Protein AF-A0A955VV02-F1 (afdb_monomer_lite)

Secondary structure (DSSP, 8-state):
--TT-HHHHHHHHHHHHHHHHHHHTT-----EEEE---GGGHHHHHHHHHT--SSEEEE-SSGGGHHHHHHHTT--TTSPSPEEEEE-TTS-EEEEEES---GGGHHHHHHHHH--

Structure (mmCIF, N/CA/C/O backbone):
data_AF-A0A955VV02-F1
#
_entry.id   AF-A0A955VV02-F1
#
loop_
_atom_site.group_PDB
_atom_site.id
_atom_site.type_symbol
_atom_site.label_atom_id
_atom_site.label_alt_id
_atom_site.label_comp_id
_atom_site.label_asym_id
_atom_site.label_entity_id
_atom_site.label_seq_id
_atom_site.pdbx_PDB_ins_code
_atom_site.Cartn_x
_atom_site.Cartn_y
_atom_site.Cartn_z
_atom_site.occupancy
_atom_site.B_iso_or_equiv
_atom_site.auth_seq_id
_atom_site.auth_comp_id
_atom_site.auth_asym_id
_atom_site.auth_atom_id
_atom_site.pdbx_PDB_model_num
ATOM 1 N N . TRP A 1 1 ? 4.052 -1.795 -3.745 1.00 91.62 1 TRP A N 1
ATOM 2 C CA . TRP A 1 1 ? 3.447 -1.205 -4.959 1.00 91.62 1 TRP A CA 1
ATOM 3 C C . TRP A 1 1 ? 4.548 -0.923 -5.968 1.00 91.62 1 TRP A C 1
ATOM 5 O O . TRP A 1 1 ? 5.706 -0.923 -5.578 1.00 91.62 1 TRP A O 1
ATOM 15 N N . ALA A 1 2 ? 4.207 -0.697 -7.234 1.00 91.50 2 ALA A N 1
ATOM 16 C CA . ALA A 1 2 ? 5.162 -0.246 -8.247 1.00 91.50 2 ALA A CA 1
ATOM 17 C C . ALA A 1 2 ? 4.494 0.750 -9.202 1.00 91.50 2 ALA A C 1
ATOM 19 O O . ALA A 1 2 ? 3.275 0.690 -9.392 1.00 91.50 2 ALA A O 1
ATOM 20 N N . THR A 1 3 ? 5.264 1.654 -9.801 1.00 92.31 3 THR A N 1
ATOM 21 C CA . THR A 1 3 ? 4.765 2.681 -10.732 1.00 92.31 3 THR A CA 1
ATOM 22 C C . THR A 1 3 ? 4.163 2.086 -12.005 1.00 92.31 3 THR A C 1
ATOM 24 O O . THR A 1 3 ? 3.173 2.618 -12.515 1.00 92.31 3 THR A O 1
ATOM 27 N N . TRP A 1 4 ? 4.709 0.959 -12.463 1.00 90.56 4 TRP A N 1
ATOM 28 C CA . TRP A 1 4 ? 4.244 0.176 -13.612 1.00 90.56 4 TRP A CA 1
ATOM 29 C C . TRP A 1 4 ? 3.067 -0.756 -13.284 1.00 90.56 4 TRP A C 1
ATOM 31 O O . TRP A 1 4 ? 2.410 -1.283 -14.181 1.00 90.56 4 TRP A O 1
ATOM 41 N N . CYS A 1 5 ? 2.748 -0.945 -12.001 1.00 91.69 5 CYS A N 1
ATOM 42 C CA . CYS A 1 5 ? 1.621 -1.762 -11.569 1.00 91.69 5 CYS A CA 1
ATOM 43 C C . CYS A 1 5 ? 0.323 -0.942 -11.601 1.00 91.69 5 CYS A C 1
ATOM 45 O O . CYS A 1 5 ? -0.007 -0.214 -10.661 1.00 91.69 5 CYS A O 1
ATOM 47 N N . VAL A 1 6 ? -0.447 -1.098 -12.679 1.00 92.06 6 VAL A N 1
ATOM 48 C CA . VAL A 1 6 ? -1.745 -0.428 -12.875 1.00 92.06 6 VAL A CA 1
ATOM 49 C C . VAL A 1 6 ? -2.703 -0.589 -11.681 1.00 92.06 6 VAL A C 1
ATOM 51 O O . VAL A 1 6 ? -3.178 0.444 -11.196 1.00 92.06 6 VAL A O 1
ATOM 54 N N . PRO A 1 7 ? -2.981 -1.804 -11.152 1.00 92.56 7 PRO A N 1
ATOM 55 C CA . PRO A 1 7 ? -3.877 -1.937 -10.000 1.00 92.56 7 PRO A CA 1
ATOM 56 C C . PRO A 1 7 ? -3.317 -1.242 -8.753 1.00 92.56 7 PRO A C 1
ATOM 58 O O . PRO A 1 7 ? -4.043 -0.503 -8.094 1.00 92.56 7 PRO A O 1
ATOM 61 N N . CYS A 1 8 ? -2.009 -1.356 -8.497 1.00 93.88 8 CYS A N 1
ATOM 62 C CA . CYS A 1 8 ? -1.370 -0.705 -7.355 1.00 93.88 8 CYS A CA 1
ATOM 63 C C . CYS A 1 8 ? -1.558 0.818 -7.370 1.00 93.88 8 CYS A C 1
ATOM 65 O O . CYS A 1 8 ? -1.817 1.438 -6.342 1.00 93.88 8 CYS A O 1
ATOM 67 N N . VAL A 1 9 ? -1.413 1.436 -8.544 1.00 93.06 9 VAL A N 1
ATOM 68 C CA . VAL A 1 9 ? -1.598 2.877 -8.715 1.00 93.06 9 VAL A CA 1
ATOM 69 C C . VAL A 1 9 ? -3.060 3.284 -8.524 1.00 93.06 9 VAL A C 1
ATOM 71 O O . VAL A 1 9 ? -3.332 4.309 -7.895 1.00 93.06 9 VAL A O 1
ATOM 74 N N . ALA A 1 10 ? -3.997 2.517 -9.087 1.00 92.19 10 ALA A N 1
ATOM 75 C CA . ALA A 1 10 ? -5.425 2.824 -9.019 1.00 92.19 10 ALA A CA 1
ATOM 76 C C . ALA A 1 10 ? -5.946 2.819 -7.570 1.00 92.19 10 ALA A C 1
ATOM 78 O O . ALA A 1 10 ? -6.808 3.623 -7.206 1.00 92.19 10 ALA A O 1
ATOM 79 N N . GLU A 1 11 ? -5.377 1.958 -6.728 1.00 94.38 11 GLU A N 1
ATOM 80 C CA . GLU A 1 11 ? -5.771 1.778 -5.331 1.00 94.38 11 GLU A CA 1
ATOM 81 C C . GLU A 1 11 ? -5.306 2.897 -4.400 1.00 94.38 11 GLU A C 1
ATOM 83 O O . GLU A 1 11 ? -5.935 3.130 -3.371 1.00 94.38 11 GLU A O 1
ATOM 88 N N . MET A 1 12 ? -4.253 3.645 -4.737 1.00 93.25 12 MET A N 1
ATOM 89 C CA . MET A 1 12 ? -3.692 4.658 -3.829 1.00 93.25 12 MET A CA 1
ATOM 90 C C . MET A 1 12 ? -4.738 5.682 -3.388 1.00 93.25 12 MET A C 1
ATOM 92 O O . MET A 1 12 ? -4.901 5.947 -2.198 1.00 93.25 12 MET A O 1
ATOM 96 N N . GLY A 1 13 ? -5.503 6.222 -4.341 1.00 92.75 13 GLY A N 1
ATOM 97 C CA . GLY A 1 13 ? -6.563 7.181 -4.035 1.00 92.75 13 GLY A CA 1
ATOM 98 C C . GLY A 1 13 ? -7.668 6.583 -3.160 1.00 92.75 13 GLY A C 1
ATOM 99 O O . GLY A 1 13 ? -8.248 7.291 -2.338 1.00 92.75 13 GLY A O 1
ATOM 100 N N . LEU A 1 14 ? -7.956 5.287 -3.312 1.00 94.62 14 LEU A N 1
ATOM 101 C CA . LEU A 1 14 ? -8.901 4.559 -2.466 1.00 94.62 14 LEU A CA 1
ATOM 102 C C . LEU A 1 14 ? -8.366 4.429 -1.036 1.00 94.62 14 LEU A C 1
ATOM 104 O O . LEU A 1 14 ? -9.058 4.829 -0.100 1.00 94.62 14 LEU A O 1
ATOM 108 N N . LEU A 1 15 ? -7.124 3.965 -0.885 1.00 95.69 15 LEU A N 1
ATOM 109 C CA . LEU A 1 15 ? -6.450 3.813 0.403 1.00 95.69 15 LEU A CA 1
ATOM 110 C C . LEU A 1 15 ? -6.424 5.136 1.177 1.00 95.69 15 LEU A C 1
ATOM 112 O O . LEU A 1 15 ? -6.837 5.168 2.330 1.00 95.69 15 LEU A O 1
ATOM 116 N N . GLY A 1 16 ? -6.065 6.255 0.536 1.00 95.50 16 GLY A N 1
ATOM 117 C CA . GLY A 1 16 ? -6.072 7.571 1.190 1.00 95.50 16 GLY A CA 1
ATOM 118 C C . GLY A 1 16 ? -7.452 8.012 1.703 1.00 95.50 16 GLY A C 1
ATOM 119 O O . GLY A 1 16 ? -7.564 8.599 2.787 1.00 95.50 16 GLY A O 1
ATOM 120 N N . ARG A 1 17 ? -8.526 7.692 0.965 1.00 95.75 17 ARG A N 1
ATOM 121 C CA . ARG A 1 17 ? -9.902 7.941 1.429 1.00 95.75 17 ARG A CA 1
ATOM 122 C C . ARG A 1 17 ? -10.258 7.061 2.621 1.00 95.75 17 ARG A C 1
ATOM 124 O O . ARG A 1 17 ? -10.889 7.554 3.552 1.00 95.75 17 ARG A O 1
ATOM 131 N N . TRP A 1 18 ? -9.848 5.795 2.616 1.00 95.81 18 TRP A N 1
ATOM 132 C CA . TRP A 1 18 ? -10.102 4.873 3.723 1.00 95.81 18 TRP A CA 1
ATOM 133 C C . TRP A 1 18 ? -9.397 5.304 4.999 1.00 95.81 18 TRP A C 1
ATOM 135 O O . TRP A 1 18 ? -10.049 5.369 6.036 1.00 95.81 18 TRP A O 1
ATOM 145 N N . THR A 1 19 ? -8.121 5.688 4.924 1.00 95.00 19 THR A N 1
ATOM 146 C CA . THR A 1 19 ? -7.370 6.206 6.076 1.00 95.00 19 THR A CA 1
ATOM 147 C C . THR A 1 19 ? -8.065 7.422 6.687 1.00 95.00 19 THR A C 1
ATOM 149 O O . THR A 1 19 ? -8.232 7.512 7.902 1.00 95.00 19 THR A O 1
ATOM 152 N N . THR A 1 20 ? -8.541 8.336 5.834 1.00 95.69 20 THR A N 1
ATOM 153 C CA . THR A 1 20 ? -9.292 9.524 6.263 1.00 95.69 20 THR A CA 1
ATOM 154 C C . THR A 1 20 ? -10.619 9.155 6.930 1.00 95.69 20 THR A C 1
ATOM 156 O O . THR A 1 20 ? -10.960 9.715 7.970 1.00 95.69 20 THR A O 1
ATOM 159 N N . ALA A 1 21 ? -11.379 8.230 6.340 1.00 95.81 21 ALA A N 1
ATOM 160 C CA . ALA A 1 21 ? -12.670 7.798 6.868 1.00 95.81 21 ALA A CA 1
ATOM 161 C C . ALA A 1 21 ? -12.522 7.070 8.213 1.00 95.81 21 ALA A C 1
ATOM 163 O O . ALA A 1 21 ? -13.192 7.427 9.174 1.00 95.81 21 ALA A O 1
ATOM 164 N N . LEU A 1 22 ? -11.579 6.129 8.312 1.00 95.25 22 LEU A N 1
ATOM 165 C CA . LEU A 1 22 ? -11.276 5.412 9.554 1.00 95.25 22 LEU A CA 1
ATOM 166 C C . LEU A 1 22 ? -10.827 6.367 10.671 1.00 95.25 22 LEU A C 1
ATOM 168 O O . LEU A 1 22 ? -11.276 6.241 11.806 1.00 95.25 22 LEU A O 1
ATOM 172 N N . GLY A 1 23 ? -10.019 7.382 10.344 1.00 95.12 23 GLY A N 1
ATOM 173 C CA . GLY A 1 23 ? -9.648 8.430 11.298 1.00 95.12 23 GLY A CA 1
ATOM 174 C C . GLY A 1 23 ? -10.845 9.238 11.815 1.00 95.12 23 GLY A C 1
ATOM 175 O O . GLY A 1 23 ? -10.923 9.507 13.011 1.00 95.12 23 GLY A O 1
ATOM 176 N N . LYS A 1 24 ? -11.806 9.585 10.944 1.00 95.56 24 LYS A N 1
ATOM 177 C CA . LYS A 1 24 ? -13.056 10.263 11.347 1.00 95.56 24 LYS A CA 1
ATOM 178 C C . LYS A 1 24 ? -13.940 9.391 12.238 1.00 95.56 24 LYS A C 1
ATOM 180 O O . LYS A 1 24 ? -14.615 9.923 13.112 1.00 95.56 24 LYS A O 1
ATOM 185 N N . ASP A 1 25 ? -13.891 8.078 12.043 1.00 93.31 25 ASP A N 1
ATOM 186 C CA . ASP A 1 25 ? -14.633 7.093 12.832 1.00 93.31 25 ASP A CA 1
ATOM 187 C C . ASP A 1 25 ? -13.945 6.745 14.169 1.00 93.31 25 ASP A C 1
ATOM 189 O O . ASP A 1 25 ? -14.398 5.856 14.886 1.00 93.31 25 ASP A O 1
ATOM 193 N N . GLY A 1 26 ? -12.854 7.435 14.524 1.00 93.88 26 GLY A N 1
ATOM 194 C CA . GLY A 1 26 ? -12.136 7.227 15.784 1.00 93.88 26 GLY A CA 1
ATOM 195 C C . GLY A 1 26 ? -11.149 6.059 15.763 1.00 93.88 26 GLY A C 1
ATOM 196 O O . GLY A 1 26 ? -10.647 5.667 16.813 1.00 93.88 26 GLY A O 1
ATOM 197 N N . THR A 1 27 ? -10.837 5.510 14.589 1.00 92.69 27 THR A N 1
ATOM 198 C CA . THR A 1 27 ? -9.884 4.404 14.424 1.00 92.69 27 THR A CA 1
ATOM 199 C C . THR A 1 27 ? -8.774 4.802 13.448 1.00 92.69 27 THR A C 1
ATOM 201 O O . THR A 1 27 ? -8.753 4.352 12.301 1.00 92.69 27 THR A O 1
ATOM 204 N N . PRO A 1 28 ? -7.858 5.703 13.844 1.00 92.19 28 PRO A N 1
ATOM 205 C CA . PRO A 1 28 ? -6.812 6.179 12.950 1.00 92.19 28 PRO A CA 1
ATOM 206 C C . PRO A 1 28 ? -5.868 5.041 12.549 1.00 92.19 28 PRO A C 1
ATOM 208 O O . PRO A 1 28 ? -5.366 4.302 13.392 1.00 92.19 28 PRO A O 1
ATOM 211 N N . VAL A 1 29 ? -5.584 4.948 11.251 1.00 93.50 29 VAL A N 1
ATOM 212 C CA . VAL A 1 29 ? -4.593 4.023 10.687 1.00 93.50 29 VAL A CA 1
ATOM 213 C C . VAL A 1 29 ? -3.471 4.841 10.062 1.00 93.50 29 VAL A C 1
ATOM 215 O O . VAL A 1 29 ? -3.725 5.834 9.382 1.00 93.50 29 VAL A O 1
ATOM 218 N N . ALA A 1 30 ? -2.220 4.440 10.275 1.00 94.19 30 ALA A N 1
ATOM 219 C CA . ALA A 1 30 ? -1.097 4.992 9.528 1.00 94.19 30 ALA A CA 1
ATOM 220 C C . ALA A 1 30 ? -0.960 4.243 8.196 1.00 94.19 30 ALA A C 1
ATOM 222 O O . ALA A 1 30 ? -0.863 3.020 8.181 1.00 94.19 30 ALA A O 1
ATOM 223 N N . LEU A 1 31 ? -0.944 4.974 7.078 1.00 95.56 31 LEU A N 1
ATOM 224 C CA . LEU A 1 31 ? -0.694 4.391 5.761 1.00 95.56 31 LEU A CA 1
ATOM 225 C C . LEU A 1 31 ? 0.788 4.522 5.407 1.00 95.56 31 LEU A C 1
ATOM 227 O O . LEU A 1 31 ? 1.319 5.635 5.340 1.00 95.56 31 LEU A O 1
ATOM 231 N N . GLU A 1 32 ? 1.430 3.387 5.146 1.00 94.56 32 GLU A N 1
ATOM 232 C CA . GLU A 1 32 ? 2.763 3.321 4.556 1.00 94.56 32 GLU A CA 1
ATOM 233 C C . GLU A 1 32 ? 2.706 2.617 3.197 1.00 94.56 32 GLU A C 1
ATOM 235 O O . GLU A 1 32 ? 2.098 1.559 3.045 1.00 94.56 32 GLU A O 1
ATOM 240 N N . LEU A 1 33 ? 3.337 3.223 2.196 1.00 94.19 33 LEU A N 1
ATOM 241 C CA . LEU A 1 33 ? 3.397 2.743 0.825 1.00 94.19 33 LEU A CA 1
ATOM 242 C C . LEU A 1 33 ? 4.826 2.294 0.516 1.00 94.19 33 LEU A C 1
ATOM 244 O O . LEU A 1 33 ? 5.692 3.126 0.246 1.00 94.19 33 LEU A O 1
ATOM 248 N N . LEU A 1 34 ? 5.066 0.983 0.517 1.00 91.56 34 LEU A N 1
ATOM 249 C CA . LEU A 1 34 ? 6.358 0.404 0.144 1.00 91.56 34 LEU A CA 1
ATOM 250 C C . LEU A 1 34 ? 6.434 0.174 -1.372 1.00 91.56 34 LEU A C 1
ATOM 252 O O . LEU A 1 3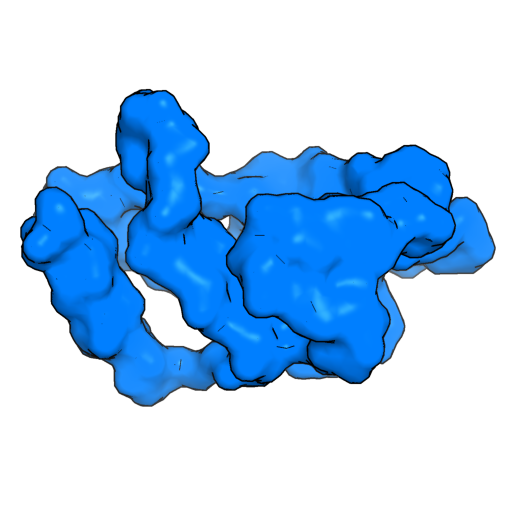4 ? 5.699 -0.662 -1.907 1.00 91.56 34 LEU A O 1
ATOM 256 N N . SER A 1 35 ? 7.278 0.936 -2.064 1.00 91.38 35 SER A N 1
ATOM 257 C CA . SER A 1 35 ? 7.569 0.786 -3.493 1.00 91.38 35 SER A CA 1
ATOM 258 C C . SER A 1 35 ? 8.629 -0.295 -3.728 1.00 91.38 35 SER A C 1
ATOM 260 O O . SER A 1 35 ? 9.562 -0.430 -2.936 1.00 91.38 35 SER A O 1
ATOM 262 N N . ILE A 1 36 ? 8.476 -1.040 -4.824 1.00 89.56 36 ILE A N 1
ATOM 263 C CA . ILE A 1 36 ? 9.463 -1.994 -5.349 1.00 89.56 36 ILE A CA 1
ATOM 264 C C . ILE A 1 36 ? 10.056 -1.526 -6.688 1.00 89.56 36 ILE A C 1
ATOM 266 O O . ILE A 1 36 ? 10.611 -2.322 -7.435 1.00 89.56 36 ILE A O 1
ATOM 270 N N . ASP A 1 37 ? 9.867 -0.251 -7.030 1.00 88.25 37 ASP A N 1
ATOM 271 C CA . ASP A 1 37 ? 10.405 0.333 -8.255 1.00 88.25 37 ASP A CA 1
ATOM 272 C C . ASP A 1 37 ? 11.938 0.252 -8.251 1.00 88.25 37 ASP A C 1
ATOM 274 O O . ASP A 1 37 ? 12.593 0.703 -7.310 1.00 88.25 37 ASP A O 1
ATOM 278 N N . ALA A 1 38 ? 12.506 -0.325 -9.310 1.00 85.62 38 ALA A N 1
ATOM 279 C CA . ALA A 1 38 ? 13.948 -0.403 -9.502 1.00 85.62 38 ALA A CA 1
ATOM 280 C C . ALA A 1 38 ? 14.540 0.986 -9.823 1.00 85.62 38 ALA A C 1
ATOM 282 O O . ALA A 1 38 ? 13.808 1.890 -10.236 1.00 85.62 38 ALA A O 1
ATOM 283 N N . PRO A 1 39 ? 15.871 1.179 -9.727 1.00 83.38 39 PRO A N 1
ATOM 284 C CA . PRO A 1 39 ? 16.510 2.446 -10.095 1.00 83.38 39 PRO A CA 1
ATOM 285 C C . PRO A 1 39 ? 16.192 2.933 -11.518 1.00 83.38 39 PRO A C 1
ATOM 287 O O . PRO A 1 39 ? 16.173 4.138 -11.760 1.00 83.38 39 PRO A O 1
ATOM 290 N N . THR A 1 40 ? 15.902 2.024 -12.453 1.00 86.12 40 THR A N 1
ATOM 291 C CA . THR A 1 40 ? 15.466 2.360 -13.820 1.00 86.12 40 THR A CA 1
ATOM 292 C C . THR A 1 40 ? 14.109 3.064 -13.865 1.00 86.12 40 THR A C 1
ATOM 294 O O . THR A 1 40 ? 13.848 3.819 -14.794 1.00 86.12 40 THR A O 1
ATOM 297 N N . GLU A 1 41 ? 13.277 2.882 -12.840 1.00 88.75 41 GLU A N 1
ATOM 298 C CA . GLU A 1 41 ? 11.947 3.481 -12.696 1.00 88.75 41 GLU A CA 1
ATOM 299 C C . GLU A 1 41 ? 11.965 4.751 -11.825 1.00 88.75 41 GLU A C 1
ATOM 301 O O . GLU A 1 41 ? 10.915 5.292 -11.465 1.00 88.75 41 GLU A O 1
ATOM 306 N N . ALA A 1 42 ? 13.154 5.252 -11.462 1.00 85.50 42 ALA A N 1
ATOM 307 C CA . ALA A 1 42 ? 13.303 6.371 -10.535 1.00 85.50 42 ALA A CA 1
ATOM 308 C C . ALA A 1 42 ? 12.551 7.629 -10.996 1.00 85.50 42 ALA A C 1
ATOM 310 O O . ALA A 1 42 ? 11.940 8.307 -10.173 1.00 85.50 42 ALA A O 1
ATOM 311 N N . GLU A 1 43 ? 12.539 7.934 -12.296 1.00 89.75 43 GLU A N 1
ATOM 312 C CA . GLU A 1 43 ? 11.803 9.087 -12.827 1.00 89.75 43 GLU A CA 1
ATOM 313 C C . GLU A 1 43 ? 10.287 8.933 -12.629 1.00 89.75 43 GLU A C 1
ATOM 315 O O . GLU A 1 43 ? 9.628 9.847 -12.125 1.00 89.75 43 GLU A O 1
ATOM 320 N N . ALA A 1 44 ? 9.735 7.759 -12.950 1.00 89.44 44 ALA A N 1
ATOM 321 C CA . ALA A 1 44 ? 8.321 7.463 -12.751 1.00 89.44 44 ALA A CA 1
ATOM 322 C C . ALA A 1 44 ? 7.943 7.524 -11.263 1.00 89.44 44 ALA A C 1
ATOM 324 O O . ALA A 1 44 ? 6.902 8.091 -10.909 1.00 89.44 44 ALA A O 1
ATOM 325 N N . LEU A 1 45 ? 8.806 7.009 -10.381 1.00 87.88 45 LEU A N 1
ATOM 326 C CA . LEU A 1 45 ? 8.631 7.085 -8.933 1.00 87.88 45 LEU A CA 1
ATOM 327 C C . LEU A 1 45 ? 8.638 8.540 -8.447 1.00 87.88 45 LEU A C 1
ATOM 329 O O . LEU A 1 45 ? 7.717 8.951 -7.740 1.00 87.88 45 LEU A O 1
ATOM 333 N N . GLN A 1 46 ? 9.611 9.350 -8.870 1.00 88.75 46 GLN A N 1
ATOM 334 C CA . GLN A 1 46 ? 9.683 10.770 -8.509 1.00 88.75 46 GLN A CA 1
ATOM 335 C C . GLN A 1 46 ? 8.467 11.552 -9.013 1.00 88.75 46 GLN A C 1
ATOM 337 O O . GLN A 1 46 ? 7.876 12.332 -8.264 1.00 88.75 46 GLN A O 1
ATOM 342 N N . ALA A 1 47 ? 8.011 11.288 -10.238 1.00 90.81 47 ALA A N 1
ATOM 343 C CA . ALA A 1 47 ? 6.797 11.893 -10.777 1.00 90.81 47 ALA A CA 1
ATOM 344 C C . ALA A 1 47 ? 5.544 11.522 -9.962 1.00 90.81 47 ALA A C 1
ATOM 346 O O . ALA A 1 47 ? 4.620 12.331 -9.843 1.00 90.81 47 ALA A O 1
ATOM 347 N N . ARG A 1 48 ? 5.487 10.316 -9.376 1.00 89.38 48 ARG A N 1
ATOM 348 C CA . ARG A 1 48 ? 4.411 9.927 -8.447 1.00 89.38 48 ARG A CA 1
ATOM 349 C C . ARG A 1 48 ? 4.516 10.650 -7.116 1.00 89.38 48 ARG A C 1
ATOM 351 O O . ARG A 1 48 ? 3.509 11.175 -6.650 1.00 89.38 48 ARG A O 1
ATOM 358 N N . LEU A 1 49 ? 5.710 10.701 -6.533 1.00 87.25 49 LEU A N 1
ATOM 359 C CA . LEU A 1 49 ? 5.963 11.402 -5.275 1.00 87.25 49 LEU A CA 1
ATOM 360 C C . LEU A 1 49 ? 5.583 12.885 -5.378 1.00 87.25 49 LEU A C 1
ATOM 362 O O . LEU A 1 49 ? 4.887 13.400 -4.505 1.00 87.25 49 LEU A O 1
ATOM 366 N N . ALA A 1 50 ? 5.941 13.536 -6.488 1.00 90.19 50 ALA A N 1
ATOM 367 C CA . ALA A 1 50 ? 5.615 14.935 -6.756 1.00 90.19 50 ALA A CA 1
ATOM 368 C C . ALA A 1 50 ? 4.102 15.215 -6.838 1.00 90.19 50 ALA A C 1
ATOM 370 O O . ALA A 1 50 ? 3.667 16.325 -6.545 1.00 90.19 50 ALA A O 1
ATOM 371 N N . LYS A 1 51 ? 3.283 14.218 -7.204 1.00 88.12 51 LYS A N 1
ATOM 372 C CA . LYS A 1 51 ? 1.813 14.341 -7.238 1.00 88.12 51 LYS A CA 1
ATOM 373 C C . LYS A 1 51 ? 1.159 14.246 -5.856 1.00 88.12 51 LYS A C 1
ATOM 375 O O . LYS A 1 51 ? -0.040 14.488 -5.753 1.00 88.12 51 LYS A O 1
ATOM 380 N N . GLY A 1 52 ? 1.925 13.910 -4.818 1.00 85.00 52 GLY A N 1
ATOM 381 C CA . GLY A 1 52 ? 1.414 13.662 -3.476 1.00 85.00 52 GLY A CA 1
ATOM 382 C C . GLY A 1 52 ? 0.758 12.286 -3.385 1.00 85.00 52 GLY A C 1
ATOM 383 O O . GLY A 1 52 ? -0.322 12.051 -3.924 1.00 85.00 52 GLY A O 1
ATOM 384 N N . LEU A 1 53 ? 1.418 11.365 -2.685 1.00 89.38 53 LEU A N 1
ATOM 385 C CA . LEU A 1 53 ? 0.863 10.051 -2.372 1.00 89.38 53 LEU A CA 1
ATOM 386 C C . LEU A 1 53 ? 0.254 10.053 -0.965 1.00 89.38 53 LEU A C 1
ATOM 388 O O . LEU A 1 53 ? 0.744 10.764 -0.085 1.00 89.38 53 LEU A O 1
ATOM 392 N N . PRO A 1 54 ? -0.815 9.278 -0.727 1.00 90.12 54 PRO A N 1
ATOM 393 C CA . PRO A 1 54 ? -1.400 9.197 0.598 1.00 90.12 54 PRO A CA 1
ATOM 394 C C . PRO A 1 54 ? -0.487 8.386 1.520 1.00 90.12 54 PRO A C 1
ATOM 396 O O . PRO A 1 54 ? -0.135 7.248 1.222 1.00 90.12 54 PRO A O 1
ATOM 399 N N . GLY A 1 55 ? -0.138 8.964 2.666 1.00 91.19 55 GLY A N 1
ATOM 400 C CA . GLY A 1 55 ? 0.709 8.308 3.660 1.00 91.19 55 GLY A CA 1
ATOM 401 C C . GLY A 1 55 ? 2.208 8.485 3.419 1.00 91.19 55 GLY A C 1
ATOM 402 O O . GLY A 1 55 ? 2.649 9.311 2.620 1.00 91.19 55 GLY A O 1
ATOM 403 N N . LYS A 1 56 ? 3.010 7.728 4.170 1.00 92.25 56 LYS A N 1
ATOM 404 C CA . LYS A 1 56 ? 4.473 7.752 4.055 1.00 92.25 56 LYS A CA 1
ATOM 405 C C . LYS A 1 56 ? 4.911 6.800 2.958 1.00 92.25 56 LYS A C 1
ATOM 407 O O . LYS A 1 56 ? 4.474 5.656 2.933 1.00 92.25 56 LYS A O 1
ATOM 412 N N . VAL A 1 57 ? 5.811 7.242 2.093 1.00 91.12 57 VAL A N 1
ATOM 413 C CA . VAL A 1 57 ? 6.359 6.391 1.035 1.00 91.12 57 VAL A CA 1
ATOM 414 C C . VAL A 1 57 ? 7.747 5.925 1.441 1.00 91.12 57 VAL A C 1
ATOM 416 O O . VAL A 1 57 ? 8.569 6.722 1.893 1.00 91.12 57 VAL A O 1
ATOM 419 N N . ARG A 1 58 ? 7.998 4.629 1.279 1.00 88.88 58 ARG A N 1
ATOM 420 C CA . ARG A 1 58 ? 9.323 4.013 1.386 1.00 88.88 58 ARG A CA 1
ATOM 421 C C . ARG A 1 58 ? 9.595 3.237 0.108 1.00 88.88 58 ARG A C 1
ATOM 423 O O . ARG A 1 58 ? 8.658 2.864 -0.594 1.00 88.88 58 ARG A O 1
ATOM 430 N N . TRP A 1 59 ? 10.856 2.973 -0.178 1.00 84.00 59 TRP A N 1
ATOM 431 C CA . TRP A 1 59 ? 11.262 2.101 -1.273 1.00 84.00 59 TRP A CA 1
ATOM 432 C C . TRP A 1 59 ? 12.068 0.932 -0.714 1.00 84.00 59 TRP A C 1
ATOM 434 O O . TRP A 1 59 ? 12.779 1.092 0.284 1.00 84.00 59 TRP A O 1
ATOM 444 N N . LEU A 1 60 ? 11.963 -0.234 -1.349 1.00 79.19 60 LEU A N 1
ATOM 445 C CA . LEU A 1 60 ? 12.966 -1.278 -1.175 1.00 79.19 60 LEU A CA 1
ATOM 446 C C . LEU A 1 60 ? 14.280 -0.812 -1.788 1.00 79.19 60 LEU A C 1
ATOM 448 O O . LEU A 1 60 ? 14.297 -0.135 -2.814 1.00 79.19 60 LEU A O 1
ATOM 452 N N . ARG A 1 61 ? 15.380 -1.122 -1.106 1.00 69.38 61 ARG A N 1
ATOM 453 C CA . ARG A 1 61 ? 16.707 -0.695 -1.538 1.00 69.38 61 ARG A CA 1
ATOM 454 C C . ARG A 1 61 ? 17.145 -1.462 -2.784 1.00 69.38 61 ARG A C 1
ATOM 456 O O . ARG A 1 61 ? 17.681 -0.844 -3.695 1.00 69.38 61 ARG A O 1
ATOM 463 N N . GLU A 1 62 ? 16.886 -2.767 -2.808 1.00 72.25 62 GLU A N 1
ATOM 464 C CA . GLU A 1 62 ? 17.176 -3.674 -3.917 1.00 72.25 62 GLU A CA 1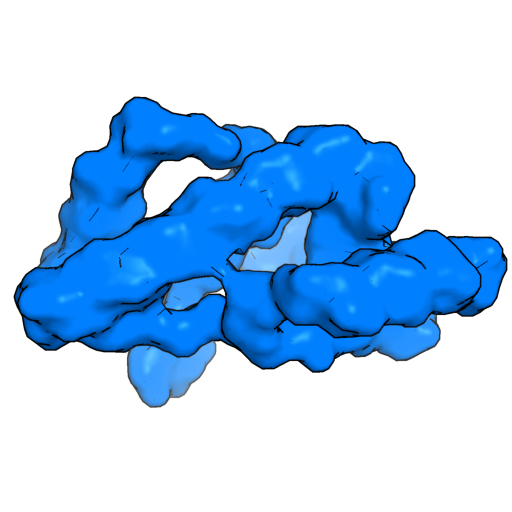
ATOM 465 C C . GLU A 1 62 ? 15.925 -4.518 -4.228 1.00 72.25 62 GLU A C 1
ATOM 467 O O . GLU A 1 62 ? 15.210 -4.935 -3.316 1.00 72.25 62 GLU A O 1
ATOM 472 N N . GLU A 1 63 ? 15.662 -4.828 -5.502 1.00 70.25 63 GLU A N 1
ATOM 473 C CA . GLU A 1 63 ? 14.536 -5.701 -5.899 1.00 70.25 63 GLU A CA 1
ATOM 474 C C . GLU A 1 63 ? 14.653 -7.104 -5.275 1.00 70.25 63 GLU A C 1
ATOM 476 O O . GLU A 1 63 ? 13.656 -7.713 -4.886 1.00 70.25 63 GLU A O 1
ATOM 481 N N . ALA A 1 64 ? 15.889 -7.581 -5.097 1.00 77.62 64 ALA A N 1
ATOM 482 C CA . ALA A 1 64 ? 16.193 -8.857 -4.457 1.00 77.62 64 ALA A CA 1
ATOM 483 C C . ALA A 1 64 ? 15.716 -8.942 -2.993 1.00 77.62 64 ALA A C 1
ATOM 485 O O . ALA A 1 64 ? 15.493 -10.047 -2.498 1.00 77.62 64 ALA A O 1
ATOM 486 N N . ASP A 1 65 ? 15.506 -7.807 -2.315 1.00 82.00 65 ASP A N 1
ATOM 487 C CA . ASP A 1 65 ? 15.013 -7.774 -0.933 1.00 82.00 65 ASP A CA 1
ATOM 488 C C . ASP A 1 65 ? 13.523 -8.147 -0.837 1.00 82.00 65 ASP A C 1
ATOM 490 O O . ASP A 1 65 ? 13.037 -8.506 0.239 1.00 82.00 65 ASP A O 1
ATOM 494 N N . LEU A 1 66 ? 12.780 -8.082 -1.951 1.00 81.88 66 LEU A N 1
ATOM 495 C CA . LEU A 1 66 ? 11.339 -8.326 -1.958 1.00 81.88 66 LEU A CA 1
ATOM 496 C C . LEU A 1 66 ? 10.997 -9.768 -1.576 1.00 81.88 66 LEU A C 1
ATOM 498 O O . LEU A 1 66 ? 10.117 -9.978 -0.747 1.00 81.88 66 LEU A O 1
ATOM 502 N N . GLY A 1 67 ? 11.681 -10.753 -2.162 1.00 85.25 67 GLY A N 1
ATOM 503 C CA . GLY A 1 67 ? 11.408 -12.173 -1.917 1.00 85.25 67 GLY A CA 1
ATOM 504 C C . GLY A 1 67 ? 11.510 -12.542 -0.431 1.00 85.25 67 GLY A C 1
ATOM 505 O O . GLY A 1 67 ? 10.501 -12.943 0.150 1.00 85.25 67 GLY A O 1
ATOM 506 N N . PRO A 1 68 ? 12.673 -12.324 0.215 1.00 86.12 68 PRO A N 1
ATOM 507 C CA . PRO A 1 68 ? 12.846 -12.564 1.647 1.00 86.12 68 PRO A CA 1
ATOM 508 C C . PRO A 1 68 ? 11.855 -11.785 2.521 1.00 86.12 68 PRO A C 1
ATOM 510 O O . PRO A 1 68 ? 11.366 -12.307 3.524 1.00 86.12 68 PRO A O 1
ATOM 513 N N . PHE A 1 69 ? 11.519 -10.546 2.142 1.00 84.50 69 PHE A N 1
ATOM 514 C CA . PHE A 1 69 ? 10.518 -9.761 2.859 1.00 84.50 69 PHE A CA 1
ATOM 515 C C . PHE A 1 69 ? 9.126 -10.408 2.787 1.00 84.50 69 PHE A C 1
ATOM 517 O O . PHE A 1 69 ? 8.482 -10.568 3.821 1.00 84.50 69 PHE A O 1
ATOM 524 N N . LEU A 1 70 ? 8.674 -10.835 1.605 1.00 86.50 70 LEU A N 1
ATOM 525 C CA . LEU A 1 70 ? 7.385 -11.515 1.436 1.00 86.50 70 LEU A CA 1
ATOM 526 C C . LEU A 1 70 ? 7.335 -12.851 2.183 1.00 86.50 70 LEU A C 1
ATOM 528 O O . LEU A 1 70 ? 6.359 -13.122 2.884 1.00 86.50 70 LEU A O 1
ATOM 532 N N . GLU A 1 71 ? 8.404 -13.641 2.118 1.00 87.56 71 GLU A N 1
ATOM 533 C CA . GLU A 1 71 ? 8.501 -14.912 2.840 1.00 87.56 71 GLU A CA 1
ATOM 534 C C . GLU A 1 71 ? 8.420 -14.715 4.359 1.00 87.56 71 GLU A C 1
ATOM 536 O O . GLU A 1 71 ? 7.743 -15.484 5.042 1.00 87.56 71 GLU A O 1
ATOM 541 N N . SER A 1 72 ? 9.014 -13.638 4.892 1.00 85.00 72 SER A N 1
ATOM 542 C CA . SER A 1 72 ? 8.899 -13.289 6.317 1.00 85.00 72 SER A CA 1
ATOM 543 C C . SER A 1 72 ? 7.461 -12.984 6.764 1.00 85.00 72 SER A C 1
ATOM 545 O O . SER A 1 72 ? 7.138 -13.111 7.944 1.00 85.00 72 SER A O 1
ATOM 547 N N . LEU A 1 73 ? 6.583 -12.624 5.821 1.00 83.81 73 LEU A N 1
ATOM 548 C CA . LEU A 1 73 ? 5.154 -12.383 6.039 1.00 83.81 73 LEU A CA 1
ATOM 549 C C . LEU A 1 73 ? 4.295 -13.630 5.755 1.00 83.81 73 LEU A C 1
ATOM 551 O O . LEU A 1 73 ? 3.069 -13.555 5.825 1.00 83.81 73 LEU A O 1
ATOM 555 N N . GLY A 1 74 ? 4.918 -14.766 5.414 1.00 85.00 74 GLY A N 1
ATOM 556 C CA . GLY A 1 74 ? 4.233 -15.996 5.007 1.00 85.00 74 GLY A CA 1
ATOM 557 C C . GLY A 1 74 ? 3.631 -15.937 3.598 1.00 85.00 74 GLY A C 1
ATOM 558 O O . GLY A 1 74 ? 2.719 -16.703 3.294 1.00 85.00 74 GLY A O 1
ATOM 559 N N . ILE A 1 75 ? 4.112 -15.022 2.752 1.00 85.94 75 ILE A N 1
ATOM 560 C CA . ILE A 1 75 ? 3.642 -14.794 1.381 1.00 85.94 75 ILE A CA 1
ATOM 561 C C . ILE A 1 75 ? 4.632 -15.436 0.411 1.00 85.94 75 ILE A C 1
ATOM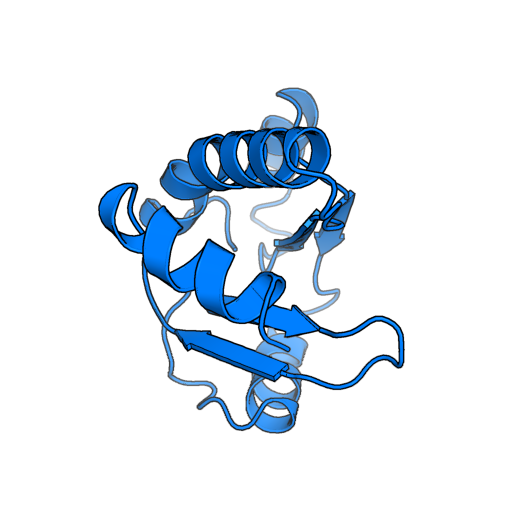 563 O O . ILE A 1 75 ? 5.843 -15.382 0.628 1.00 85.94 75 ILE A O 1
ATOM 567 N N . SER A 1 76 ? 4.150 -16.030 -0.682 1.00 80.25 76 SER A N 1
ATOM 568 C CA . SER A 1 76 ? 5.060 -16.538 -1.702 1.00 80.25 76 SER A CA 1
ATOM 569 C C . SER A 1 76 ? 5.740 -15.375 -2.422 1.00 80.25 76 SER A C 1
ATOM 571 O O . SER A 1 76 ? 5.079 -14.446 -2.873 1.00 80.25 76 SER A O 1
ATOM 573 N N . ALA A 1 77 ? 7.050 -15.465 -2.660 1.00 69.00 77 ALA A N 1
ATOM 574 C CA . ALA A 1 77 ? 7.762 -14.510 -3.517 1.00 69.00 77 ALA A CA 1
ATOM 575 C C . ALA A 1 77 ? 7.232 -14.472 -4.970 1.00 69.00 77 ALA A C 1
ATOM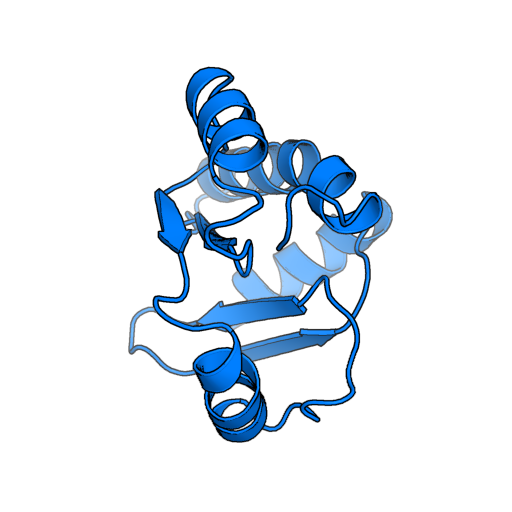 577 O O . ALA A 1 77 ? 7.573 -13.576 -5.737 1.00 69.00 77 ALA A O 1
ATOM 578 N N . LYS A 1 78 ? 6.407 -15.455 -5.360 1.00 69.50 78 LYS A N 1
ATOM 579 C CA . LYS A 1 78 ? 5.724 -15.518 -6.661 1.00 69.50 78 LYS A CA 1
ATOM 580 C C . LYS A 1 78 ? 4.381 -14.786 -6.672 1.00 69.50 78 LYS A C 1
ATOM 582 O O . LYS A 1 78 ? 3.791 -14.635 -7.741 1.00 69.50 78 LYS A O 1
ATOM 587 N N . ASP A 1 79 ? 3.884 -14.386 -5.506 1.00 66.38 79 ASP A N 1
ATOM 588 C CA . ASP A 1 79 ? 2.598 -13.721 -5.374 1.00 66.38 79 ASP A CA 1
ATOM 589 C C . ASP A 1 79 ? 2.673 -12.299 -5.940 1.00 66.38 79 ASP A C 1
ATOM 591 O O . ASP A 1 79 ? 3.595 -11.529 -5.666 1.00 66.38 79 ASP A O 1
ATOM 595 N N . ALA A 1 80 ? 1.689 -11.952 -6.769 1.00 71.69 80 ALA A N 1
ATOM 596 C CA . ALA A 1 80 ? 1.682 -10.689 -7.489 1.00 71.69 80 ALA A C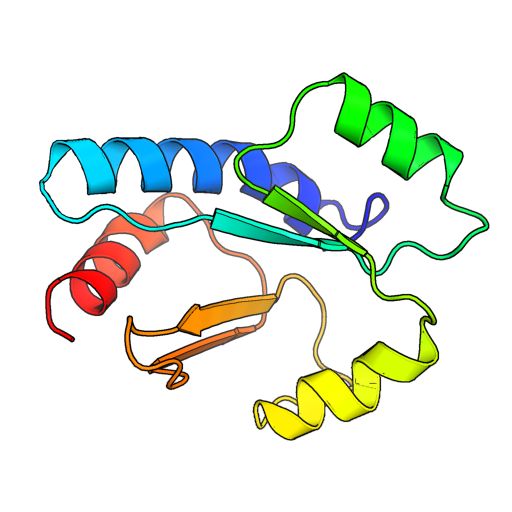A 1
ATOM 597 C C . ALA A 1 80 ? 1.259 -9.521 -6.585 1.00 71.69 80 ALA A C 1
ATOM 599 O O . ALA A 1 80 ? 0.273 -9.595 -5.848 1.00 71.69 80 ALA A O 1
ATOM 600 N N . ILE A 1 81 ? 1.969 -8.398 -6.717 1.00 84.50 81 ILE A N 1
ATOM 601 C CA . ILE A 1 81 ? 1.506 -7.098 -6.224 1.00 84.50 81 ILE A CA 1
ATOM 602 C C . ILE A 1 81 ? 0.155 -6.720 -6.869 1.00 84.50 81 ILE A C 1
ATOM 604 O O . ILE A 1 81 ? -0.092 -7.073 -8.025 1.00 84.50 81 ILE A O 1
ATOM 608 N N . PRO A 1 82 ? -0.716 -5.969 -6.171 1.00 91.50 82 PRO A N 1
ATOM 609 C CA . PRO A 1 82 ? -0.502 -5.313 -4.877 1.00 91.50 82 PRO A CA 1
ATOM 610 C C . PRO A 1 82 ? -0.613 -6.264 -3.678 1.00 91.50 82 PRO A C 1
ATOM 612 O O . PRO A 1 82 ? -1.326 -7.257 -3.715 1.00 91.50 82 PRO A O 1
ATOM 615 N N . ILE A 1 83 ? 0.098 -5.943 -2.598 1.00 92.25 83 ILE A N 1
ATOM 616 C CA . ILE A 1 83 ? 0.074 -6.681 -1.329 1.00 92.25 83 ILE A CA 1
ATOM 617 C C . ILE A 1 83 ? -0.193 -5.673 -0.217 1.00 92.25 83 ILE A C 1
ATOM 619 O O . ILE A 1 83 ? 0.408 -4.597 -0.194 1.00 92.25 83 ILE A O 1
ATOM 623 N N . HIS A 1 84 ? -1.084 -6.037 0.698 1.00 93.12 84 HIS A N 1
ATOM 624 C CA . HIS A 1 84 ? -1.508 -5.210 1.817 1.00 93.12 84 HIS A CA 1
ATOM 625 C C . HIS A 1 84 ? -1.254 -5.959 3.121 1.00 93.12 84 HIS A C 1
ATOM 627 O O . HIS A 1 84 ? -1.713 -7.087 3.285 1.00 93.12 84 HIS A O 1
ATOM 633 N N . ALA A 1 85 ? -0.548 -5.321 4.048 1.00 92.00 85 ALA A N 1
ATOM 634 C CA . ALA A 1 85 ? -0.298 -5.839 5.385 1.00 92.00 85 ALA A CA 1
ATOM 635 C C . ALA A 1 85 ? -0.916 -4.889 6.413 1.00 92.00 85 ALA A C 1
ATOM 637 O O . ALA A 1 85 ? -0.708 -3.677 6.344 1.00 92.00 85 ALA A O 1
ATOM 638 N N . LEU A 1 86 ? -1.672 -5.441 7.361 1.00 92.44 86 LEU A N 1
ATOM 639 C CA . LEU A 1 86 ? -2.166 -4.711 8.521 1.00 92.44 86 LEU A CA 1
ATOM 640 C C . LEU A 1 86 ? -1.335 -5.103 9.737 1.00 92.44 86 LEU A C 1
ATOM 642 O O . LEU A 1 86 ? -1.255 -6.283 10.081 1.00 92.44 86 LEU A O 1
ATOM 646 N N . VAL A 1 87 ? -0.751 -4.103 10.386 1.00 91.94 87 VAL A N 1
ATOM 647 C CA . VAL A 1 87 ? 0.108 -4.263 11.560 1.00 91.94 87 VAL A CA 1
ATOM 648 C C . VAL A 1 87 ? -0.545 -3.550 12.740 1.00 91.94 87 VAL A C 1
ATOM 650 O O . VAL A 1 87 ? -1.062 -2.443 12.581 1.00 91.94 87 VAL A O 1
ATOM 653 N N . ASP A 1 88 ? -0.565 -4.195 13.904 1.00 90.56 88 ASP A N 1
ATOM 654 C CA . ASP A 1 88 ? -1.090 -3.599 15.134 1.00 90.56 88 ASP A CA 1
ATOM 655 C C . ASP A 1 88 ? -0.080 -2.627 15.789 1.00 90.56 88 ASP A C 1
ATOM 657 O O . ASP A 1 88 ? 1.086 -2.565 15.388 1.00 90.56 88 ASP A O 1
ATOM 661 N N . PRO A 1 89 ? -0.484 -1.857 16.818 1.00 90.19 89 PRO A N 1
ATOM 662 C CA . PRO A 1 89 ? 0.425 -0.935 17.503 1.00 90.19 89 PRO A CA 1
ATOM 663 C C . PRO A 1 89 ? 1.616 -1.597 18.215 1.00 90.19 89 PRO A C 1
ATOM 665 O O . PRO A 1 89 ? 2.589 -0.910 18.518 1.00 90.19 89 PRO A O 1
ATOM 668 N N . ALA A 1 90 ? 1.552 -2.902 18.497 1.00 90.88 90 ALA A N 1
ATOM 669 C CA . ALA A 1 90 ? 2.655 -3.666 19.077 1.00 90.88 90 ALA A CA 1
ATOM 670 C C . ALA A 1 90 ? 3.633 -4.194 18.008 1.00 90.88 90 ALA A C 1
ATOM 672 O O . ALA A 1 90 ? 4.659 -4.778 18.353 1.00 90.88 90 ALA A O 1
ATOM 673 N N . GLY A 1 91 ? 3.348 -3.957 16.723 1.00 89.62 91 GLY A N 1
ATOM 674 C CA . GLY A 1 91 ? 4.179 -4.382 15.603 1.00 89.62 91 GLY A CA 1
ATOM 675 C C . GLY A 1 91 ? 3.850 -5.779 15.081 1.00 89.62 91 GLY A C 1
ATOM 676 O O . GLY A 1 91 ? 4.593 -6.294 14.247 1.00 89.62 91 GLY A O 1
ATOM 677 N N . ASN A 1 92 ? 2.754 -6.402 15.528 1.00 90.31 92 ASN A N 1
ATOM 678 C CA . ASN A 1 92 ? 2.377 -7.727 15.047 1.00 90.31 92 ASN A CA 1
ATOM 679 C C . ASN A 1 92 ? 1.575 -7.632 13.752 1.00 90.31 92 ASN A C 1
ATOM 681 O O . ASN A 1 92 ? 0.648 -6.828 13.619 1.00 90.31 92 ASN A O 1
ATOM 685 N N . LEU A 1 93 ? 1.885 -8.521 12.813 1.00 89.38 93 LEU A N 1
ATOM 686 C CA . LEU A 1 93 ? 1.113 -8.700 11.593 1.00 89.38 93 LEU A CA 1
ATOM 687 C C . LEU A 1 93 ? -0.248 -9.330 11.924 1.00 89.38 93 LEU A C 1
ATOM 689 O O . LEU A 1 93 ? -0.321 -10.457 12.408 1.00 89.38 93 LEU A O 1
ATOM 693 N N . ARG A 1 94 ? -1.334 -8.602 11.656 1.00 89.38 94 ARG A N 1
ATOM 694 C CA . ARG A 1 94 ? -2.716 -9.039 11.922 1.00 89.38 94 ARG A CA 1
ATOM 695 C C . ARG A 1 94 ? -3.366 -9.685 10.714 1.00 89.38 94 ARG A C 1
ATOM 697 O O . ARG A 1 94 ? -4.155 -10.614 10.852 1.00 89.38 94 ARG A O 1
ATOM 704 N N . CYS A 1 95 ? -3.082 -9.149 9.534 1.00 89.69 95 CYS A N 1
ATOM 705 C CA . CYS A 1 95 ? -3.683 -9.599 8.291 1.00 89.69 95 CYS A CA 1
ATOM 706 C C . CYS A 1 95 ? -2.750 -9.304 7.122 1.00 89.69 95 CYS A C 1
ATOM 708 O O . CYS A 1 95 ? -2.094 -8.261 7.085 1.00 89.69 95 CYS A O 1
ATOM 710 N N . VAL A 1 96 ? -2.752 -10.211 6.153 1.00 90.62 96 VAL A N 1
ATOM 711 C CA . VAL A 1 96 ? -2.148 -10.015 4.843 1.00 90.62 96 VAL A CA 1
ATOM 712 C C . VAL A 1 96 ? -3.197 -10.282 3.779 1.00 90.62 96 VAL A C 1
ATOM 714 O O . VAL A 1 96 ? -3.923 -11.275 3.836 1.00 90.62 96 VAL A O 1
ATOM 717 N N . ARG A 1 97 ? -3.238 -9.416 2.770 1.00 90.06 97 ARG A N 1
ATOM 718 C CA . ARG A 1 97 ? -4.065 -9.569 1.578 1.00 90.06 97 ARG A CA 1
ATOM 719 C C . ARG A 1 97 ? -3.196 -9.427 0.333 1.00 90.06 97 ARG A C 1
ATOM 721 O O . ARG A 1 97 ? -2.607 -8.376 0.096 1.00 90.06 97 ARG A O 1
ATOM 728 N N . VAL A 1 98 ? -3.168 -10.486 -0.471 1.00 90.69 98 VAL A N 1
ATOM 729 C CA . VAL A 1 98 ? -2.473 -10.535 -1.764 1.00 90.69 98 VAL A CA 1
ATOM 730 C C . VAL A 1 98 ? -3.447 -10.263 -2.902 1.00 90.69 98 VAL A C 1
ATOM 732 O O . VAL A 1 98 ? -4.467 -10.934 -3.023 1.00 90.69 98 VAL A O 1
ATOM 735 N N . GLY A 1 99 ? -3.107 -9.336 -3.783 1.00 89.50 99 GLY A N 1
ATOM 736 C CA . GLY A 1 99 ? -3.908 -8.942 -4.929 1.00 89.50 99 GLY A CA 1
ATOM 737 C C . GLY A 1 99 ? -4.761 -7.707 -4.668 1.00 89.50 99 GLY A C 1
ATOM 738 O O . GLY A 1 99 ? -4.816 -7.163 -3.561 1.00 89.50 99 GLY A O 1
ATOM 739 N N . ALA A 1 100 ? -5.417 -7.273 -5.741 1.00 92.19 100 ALA A N 1
ATOM 740 C CA . ALA A 1 100 ? -6.120 -6.005 -5.784 1.00 92.19 100 ALA A CA 1
ATOM 741 C C . ALA A 1 100 ? -7.276 -5.907 -4.777 1.00 92.19 100 ALA A C 1
ATOM 743 O O . ALA A 1 100 ? -7.895 -6.916 -4.404 1.00 92.19 100 ALA A O 1
ATOM 744 N N . ILE A 1 101 ? -7.561 -4.671 -4.378 1.00 94.12 101 ILE A N 1
AT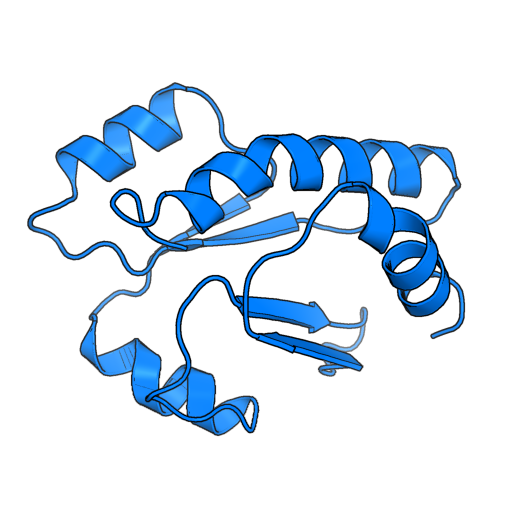OM 745 C CA . ILE A 1 101 ? -8.682 -4.268 -3.529 1.00 94.12 101 ILE A CA 1
ATOM 746 C C . ILE A 1 101 ? -9.524 -3.198 -4.231 1.00 94.12 101 ILE A C 1
ATOM 748 O O . ILE A 1 101 ? -9.037 -2.391 -5.023 1.00 94.12 101 ILE A O 1
ATOM 752 N N . GLY A 1 102 ? -10.815 -3.179 -3.927 1.00 94.50 102 GLY A N 1
ATOM 753 C CA . GLY A 1 102 ? -11.781 -2.235 -4.469 1.00 94.50 102 GLY A CA 1
ATOM 754 C C . GLY A 1 102 ? -12.659 -1.615 -3.391 1.00 94.50 102 GLY A C 1
ATOM 755 O O . GLY A 1 102 ? -12.591 -1.952 -2.210 1.00 94.50 102 GLY A O 1
ATOM 756 N N . GLY A 1 103 ? -13.516 -0.677 -3.799 1.00 94.50 103 GLY A N 1
ATOM 757 C CA . GLY A 1 103 ? -14.395 0.048 -2.876 1.00 94.50 103 GLY A CA 1
ATOM 758 C C . GLY A 1 103 ? -15.313 -0.859 -2.052 1.00 94.50 103 GLY A C 1
ATOM 759 O O . GLY A 1 103 ? -15.590 -0.547 -0.895 1.00 94.50 103 GLY A O 1
ATOM 760 N N . GLN A 1 104 ? -15.727 -1.994 -2.617 1.00 94.56 104 GLN A N 1
ATOM 761 C CA . GLN A 1 104 ? -16.553 -3.000 -1.952 1.00 94.56 104 GLN A CA 1
ATOM 762 C C . GLN A 1 104 ? -15.877 -3.634 -0.727 1.00 94.56 104 GLN A C 1
ATOM 764 O O . GLN A 1 104 ? -16.568 -4.092 0.179 1.00 94.56 104 GLN A O 1
ATOM 769 N N . ASP A 1 105 ? -14.544 -3.616 -0.663 1.00 94.25 105 ASP A N 1
ATOM 770 C CA . ASP A 1 105 ? -13.788 -4.274 0.406 1.00 94.25 105 ASP A CA 1
ATOM 771 C C . ASP A 1 105 ? -13.707 -3.417 1.682 1.00 94.25 105 ASP A C 1
ATOM 773 O O . ASP A 1 105 ? -13.308 -3.907 2.739 1.00 94.25 105 ASP A O 1
ATOM 777 N N . TYR A 1 106 ? -14.128 -2.145 1.626 1.00 94.38 106 TYR A N 1
ATOM 778 C CA . TYR A 1 106 ? -13.991 -1.208 2.746 1.00 94.38 106 TYR A CA 1
ATOM 779 C C . TYR A 1 106 ? -14.657 -1.705 4.033 1.00 94.38 106 TYR A C 1
ATOM 781 O O . TYR A 1 106 ? -14.081 -1.582 5.113 1.00 94.38 106 TYR A O 1
ATOM 789 N N . ALA A 1 107 ? -15.856 -2.286 3.933 1.00 93.38 107 ALA A N 1
ATOM 790 C CA . ALA A 1 107 ? -16.583 -2.780 5.101 1.00 93.38 107 ALA A CA 1
ATOM 791 C C . ALA A 1 107 ? -15.824 -3.919 5.805 1.00 93.38 107 ALA A C 1
ATOM 793 O O . ALA A 1 107 ? -15.728 -3.926 7.032 1.00 93.38 107 ALA A O 1
ATOM 794 N N . ALA A 1 108 ? -15.233 -4.835 5.031 1.00 92.31 108 ALA A N 1
ATOM 795 C CA . ALA A 1 108 ? -14.413 -5.918 5.564 1.00 92.31 108 ALA A CA 1
ATOM 796 C C . ALA A 1 108 ? -13.141 -5.372 6.230 1.00 92.31 108 ALA A C 1
ATOM 798 O O . ALA A 1 108 ? -12.835 -5.738 7.363 1.00 92.31 108 ALA A O 1
ATOM 799 N N . VAL A 1 109 ? -12.449 -4.433 5.575 1.00 91.31 109 VAL A N 1
ATOM 800 C CA . VAL A 1 109 ? -11.252 -3.781 6.132 1.00 91.31 109 VAL A CA 1
ATOM 801 C C . VAL A 1 109 ? -11.574 -3.063 7.440 1.00 91.31 109 VAL A C 1
ATOM 803 O O . VAL A 1 109 ? -10.877 -3.260 8.432 1.00 91.31 109 VAL A O 1
ATOM 806 N N . LYS A 1 110 ? -12.659 -2.283 7.485 1.00 92.00 110 LYS A N 1
ATOM 807 C CA . LYS A 1 110 ? -13.100 -1.609 8.711 1.00 92.00 110 LYS A CA 1
ATOM 808 C C . LYS A 1 110 ? -13.386 -2.608 9.833 1.00 92.00 110 LYS A C 1
ATOM 810 O O . LYS A 1 110 ? -12.973 -2.364 10.964 1.00 92.00 110 LYS A O 1
ATOM 815 N N . GLY A 1 111 ? -14.035 -3.734 9.533 1.00 91.62 111 GLY A N 1
ATOM 816 C CA . GLY A 1 111 ? -14.277 -4.801 10.509 1.00 91.62 111 GLY A CA 1
ATOM 817 C C . GLY A 1 111 ? -12.985 -5.358 11.116 1.00 91.62 111 GLY A C 1
ATOM 818 O O . GLY A 1 111 ? -12.890 -5.485 12.332 1.00 91.62 111 GLY A O 1
ATOM 819 N N . ILE A 1 112 ? -11.962 -5.605 10.293 1.00 89.06 112 ILE A N 1
ATOM 820 C CA . ILE A 1 112 ? -10.656 -6.104 10.758 1.00 89.06 112 ILE A CA 1
ATOM 821 C C . ILE A 1 112 ? -9.944 -5.062 11.630 1.00 89.06 112 ILE A C 1
ATOM 823 O O . ILE A 1 112 ? -9.392 -5.402 12.671 1.00 89.06 112 ILE A O 1
ATOM 827 N N . VAL A 1 113 ? -9.955 -3.794 11.212 1.00 88.31 113 VAL A N 1
ATOM 828 C CA . VAL A 1 113 ? -9.255 -2.708 11.917 1.00 88.31 113 VAL A CA 1
ATOM 829 C C . VAL A 1 113 ? -9.921 -2.374 13.261 1.00 88.31 113 VAL A C 1
ATOM 831 O O . VAL A 1 113 ? -9.234 -1.980 14.196 1.00 88.31 113 VAL A O 1
ATOM 834 N N . THR A 1 114 ? -11.244 -2.528 13.373 1.00 86.56 114 THR A N 1
ATOM 835 C CA . THR A 1 114 ? -12.009 -2.169 14.586 1.00 86.56 114 THR A CA 1
ATOM 836 C C . THR A 1 114 ? -12.251 -3.333 15.547 1.00 86.56 114 THR A C 1
ATOM 838 O O . THR A 1 114 ? -12.480 -3.091 16.728 1.00 86.56 114 THR A O 1
ATOM 841 N N . GLY A 1 115 ? -12.224 -4.578 15.063 1.00 74.88 115 GLY A N 1
ATOM 842 C CA . GLY A 1 115 ? -12.462 -5.786 15.862 1.00 74.88 115 GLY A CA 1
ATOM 843 C C . GLY A 1 115 ? -11.199 -6.556 16.263 1.00 74.88 115 GLY A C 1
ATOM 844 O O . GLY A 1 115 ? -11.319 -7.697 16.710 1.00 74.88 115 GLY A O 1
ATOM 845 N N . GLY A 1 116 ? -10.013 -5.982 16.032 1.00 56.88 116 GLY A N 1
ATOM 846 C CA . GLY A 1 116 ? -8.708 -6.578 16.336 1.00 56.88 116 GLY A CA 1
ATOM 847 C C . GLY A 1 116 ? -8.236 -6.369 17.767 1.00 56.88 116 GLY A C 1
ATOM 848 O O . GLY A 1 116 ? -8.554 -5.312 18.348 1.00 56.88 116 GLY A O 1
#

pLDDT: mean 88.72, std 7.0, range [56.88, 95.81]

Sequence (116 aa):
WATWCVPCVAEMGLLGRWTTALGKDGTPVALELLSIDAPTEAEALQARLAKGLPGKVRWLREEADLGPFLESLGISAKDAIPIHALVDPAGNLRCVRVGAIGGQDYAAVKGIVTGG

Foldseek 3Di:
DELPDPLLVVCQVVVLVLQVVCVVVVQHDADEAEYAYDPVCVVSVVVVVVVPTRHHYDYDPHNVVQQVVCVVVVHHSPFDDDKDWDADPVGDTQDIDTDHDDPVCSVVVSCSSVVD

Radius of gyration: 14.29 Å; chains: 1; bounding box: 34×32×33 Å